Protein AF-A0A958ZJV8-F1 (afdb_monomer)

pLDDT: mean 84.7, std 17.41, range [28.75, 97.0]

Sequence (108 aa):
MGAFLRKISWLILGSKSIRPEHILIDGNRFIPYNFIPNTCVVKGDAKYMSIAAASILAKTYRDEYMEKLHLEYPQYSWDTNMGYPTAAHKKALREFGETPYQRKTFKY

Solvent-accessible surface area (backbone atoms only — not comparable to full-atom values): 6591 Å² t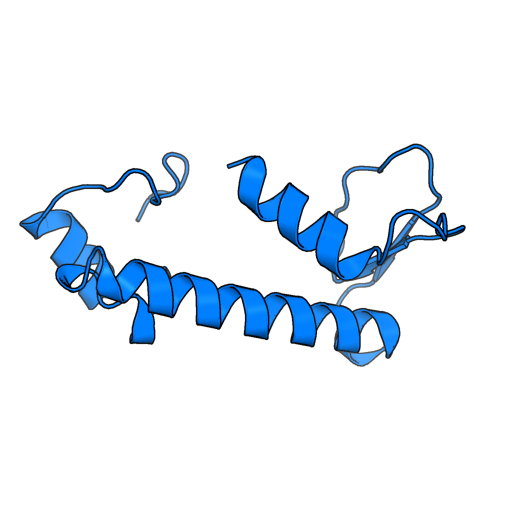otal; per-residue (Å²): 124,68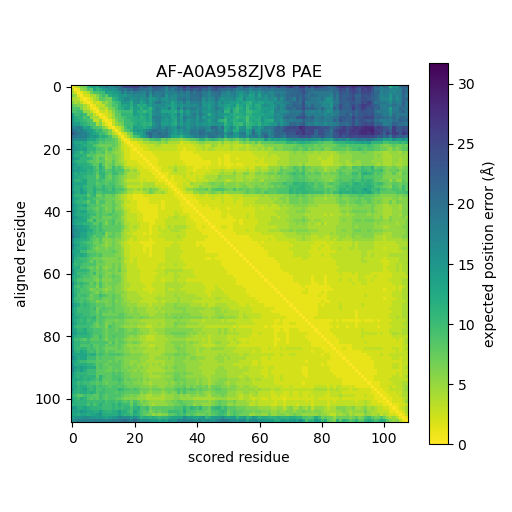,66,63,63,50,52,50,50,54,63,65,59,47,64,100,85,54,82,73,79,61,45,79,39,68,31,86,76,81,80,87,54,95,87,41,49,71,48,63,31,72,66,22,46,84,75,34,70,67,43,33,51,42,51,50,55,52,48,54,54,48,51,57,49,26,38,56,48,16,75,80,43,57,76,45,46,20,68,78,48,66,78,46,85,41,76,64,32,54,48,26,39,74,76,72,46,85,62,94,81,60,64,86,88,60,90,125

Mean predicted aligned error: 6.67 Å

Secondary structure (DSSP, 8-state):
-HHHHHHHHHHHS--TT---S-EEEESS-----TT--EEEETT-TTT-HHHHHHHHHHHHHHHHHHHHHHHH-GGG-HHHHTT---HHHHHHHHHH---TTS-TT---

Radius of gyration: 16.54 Å; Cα contacts (8 Å, |Δi|>4): 93; chains: 1; bounding box: 38×30×41 Å

Structure (mmCIF, N/CA/C/O backbone):
data_AF-A0A958ZJV8-F1
#
_entry.id   AF-A0A958ZJV8-F1
#
loop_
_atom_site.group_PDB
_atom_site.id
_atom_site.type_symbol
_atom_site.label_atom_id
_atom_site.label_alt_id
_atom_site.label_comp_id
_atom_site.label_asym_id
_atom_site.label_entity_id
_atom_site.label_seq_id
_atom_site.pdbx_PDB_ins_code
_atom_site.Cartn_x
_atom_site.Cartn_y
_atom_site.Cartn_z
_atom_site.occupancy
_atom_site.B_iso_or_equiv
_atom_site.auth_seq_id
_atom_site.auth_comp_id
_atom_site.auth_asym_id
_atom_site.auth_atom_id
_atom_site.pdbx_PDB_model_num
ATOM 1 N N . MET A 1 1 ? 7.116 4.217 8.795 1.00 31.62 1 MET A N 1
ATOM 2 C CA . MET A 1 1 ? 6.902 4.342 7.330 1.00 31.62 1 MET A CA 1
ATOM 3 C C . MET A 1 1 ? 7.837 3.464 6.482 1.00 31.62 1 MET A C 1
ATOM 5 O O . MET A 1 1 ? 7.400 2.975 5.453 1.00 31.62 1 MET A O 1
ATOM 9 N N . GLY A 1 2 ? 9.101 3.234 6.872 1.00 28.75 2 GLY A N 1
ATOM 10 C CA . GLY A 1 2 ? 10.065 2.528 6.008 1.00 28.75 2 GLY A CA 1
ATOM 11 C C . GLY A 1 2 ? 9.911 1.002 5.893 1.00 28.75 2 GLY A C 1
ATOM 12 O O . GLY A 1 2 ? 10.361 0.434 4.909 1.00 28.75 2 GLY A O 1
ATOM 13 N N . ALA A 1 3 ? 9.288 0.316 6.856 1.00 32.97 3 ALA A N 1
ATOM 14 C CA . ALA A 1 3 ? 9.238 -1.153 6.863 1.00 32.97 3 ALA A CA 1
ATOM 15 C C . ALA A 1 3 ? 8.271 -1.757 5.820 1.00 32.97 3 ALA A C 1
ATOM 17 O O . ALA A 1 3 ? 8.600 -2.769 5.208 1.00 32.97 3 ALA A O 1
ATOM 18 N N . PHE A 1 4 ? 7.124 -1.114 5.572 1.00 39.50 4 PHE A N 1
ATOM 19 C CA . PHE A 1 4 ? 6.083 -1.606 4.657 1.00 39.50 4 PHE A CA 1
ATOM 20 C C . PHE A 1 4 ? 6.504 -1.516 3.180 1.00 39.50 4 PHE A C 1
ATOM 22 O O . PHE A 1 4 ? 6.461 -2.510 2.460 1.00 39.50 4 PHE A O 1
ATOM 29 N N . LEU A 1 5 ? 7.019 -0.353 2.757 1.00 40.72 5 LEU A N 1
ATOM 30 C CA . LEU A 1 5 ? 7.528 -0.151 1.393 1.00 40.72 5 LEU A CA 1
ATOM 31 C C . LEU A 1 5 ? 8.742 -1.040 1.094 1.00 40.72 5 LEU A C 1
ATOM 33 O O . LEU A 1 5 ? 8.868 -1.560 -0.010 1.00 40.72 5 LEU A O 1
ATOM 37 N N . ARG A 1 6 ? 9.608 -1.268 2.093 1.00 43.19 6 ARG A N 1
ATOM 38 C CA . ARG A 1 6 ? 10.737 -2.194 1.954 1.00 43.19 6 ARG A CA 1
ATOM 39 C C . ARG A 1 6 ? 10.256 -3.638 1.796 1.00 43.19 6 ARG A C 1
ATOM 41 O O . ARG A 1 6 ? 10.691 -4.288 0.857 1.00 43.19 6 ARG A O 1
ATOM 48 N N . LYS A 1 7 ? 9.337 -4.133 2.636 1.00 41.94 7 LYS A N 1
ATOM 49 C CA . LYS A 1 7 ? 8.827 -5.518 2.536 1.00 41.94 7 LYS A CA 1
ATOM 50 C C . LYS A 1 7 ? 8.148 -5.823 1.196 1.00 41.94 7 LYS A C 1
ATOM 52 O O . LYS A 1 7 ? 8.437 -6.862 0.617 1.00 41.94 7 LYS A O 1
ATOM 57 N N . ILE A 1 8 ? 7.310 -4.920 0.683 1.00 49.75 8 ILE A N 1
ATOM 58 C CA . ILE A 1 8 ? 6.649 -5.108 -0.621 1.00 49.75 8 ILE A CA 1
ATOM 59 C C . ILE A 1 8 ? 7.670 -5.082 -1.766 1.00 49.75 8 ILE A C 1
ATOM 61 O O . ILE A 1 8 ? 7.604 -5.918 -2.662 1.00 49.75 8 ILE A O 1
ATOM 65 N N . SER A 1 9 ? 8.668 -4.194 -1.705 1.00 50.59 9 SER A N 1
ATOM 66 C CA . SER A 1 9 ? 9.760 -4.187 -2.684 1.00 50.59 9 SER A CA 1
ATOM 67 C C . SER A 1 9 ? 10.543 -5.507 -2.692 1.00 50.59 9 SER A C 1
ATOM 69 O O . SER A 1 9 ? 10.867 -5.990 -3.768 1.00 50.59 9 SER A O 1
ATOM 71 N N . TRP A 1 10 ? 10.794 -6.130 -1.534 1.00 48.00 10 TRP A N 1
ATOM 72 C CA . TRP A 1 10 ? 11.429 -7.456 -1.452 1.00 48.00 10 TRP A CA 1
ATOM 73 C C . TRP A 1 10 ? 10.545 -8.590 -1.989 1.00 48.00 10 TRP A C 1
ATOM 75 O O . TRP A 1 10 ? 11.064 -9.527 -2.590 1.00 48.00 10 TRP A O 1
ATOM 85 N N . LEU A 1 11 ? 9.227 -8.511 -1.781 1.00 50.28 11 LEU A N 1
ATOM 86 C CA . LEU A 1 11 ? 8.273 -9.502 -2.286 1.00 50.28 11 LEU A CA 1
ATOM 87 C C . LEU A 1 11 ? 8.182 -9.467 -3.821 1.00 50.28 11 LEU A C 1
ATOM 89 O O . LEU A 1 11 ? 8.165 -10.514 -4.458 1.00 50.28 11 LEU A O 1
ATOM 93 N N . ILE A 1 12 ? 8.171 -8.266 -4.408 1.00 62.25 12 ILE A N 1
ATOM 94 C CA . ILE A 1 12 ? 8.030 -8.058 -5.858 1.00 62.25 12 ILE A CA 1
ATOM 95 C C . ILE A 1 12 ? 9.350 -8.298 -6.603 1.00 62.25 12 ILE A C 1
ATOM 97 O O . ILE A 1 12 ? 9.337 -8.827 -7.709 1.00 62.25 12 ILE A O 1
ATOM 101 N N . LEU A 1 13 ? 10.494 -7.942 -6.006 1.00 58.09 13 LEU A N 1
ATOM 102 C CA . LEU A 1 13 ? 11.813 -8.151 -6.620 1.00 58.09 13 LEU A CA 1
ATOM 103 C C . LEU A 1 13 ? 12.329 -9.593 -6.506 1.00 58.09 13 LEU A C 1
ATOM 105 O O . LEU A 1 13 ? 13.400 -9.868 -7.030 1.00 58.09 13 LEU A O 1
ATOM 109 N N . GLY A 1 14 ? 11.574 -10.490 -5.862 1.00 53.00 14 GLY A N 1
ATOM 110 C CA . GLY A 1 14 ? 11.691 -11.940 -6.004 1.00 53.00 14 GLY A CA 1
ATOM 111 C C . GLY A 1 14 ? 13.072 -12.539 -5.721 1.00 53.00 14 GLY A C 1
ATOM 112 O O . GLY A 1 14 ? 13.899 -12.637 -6.612 1.00 53.00 14 GLY A O 1
ATOM 113 N N . SER A 1 15 ? 13.242 -13.111 -4.524 1.00 50.22 15 SER A N 1
ATOM 114 C CA . SER A 1 15 ? 14.320 -14.054 -4.168 1.00 50.22 15 SER A CA 1
ATOM 115 C C . SER A 1 15 ? 15.765 -13.523 -4.233 1.00 50.22 15 SER A C 1
ATOM 117 O O . SER A 1 15 ? 16.197 -12.812 -5.129 1.00 50.22 15 SER A O 1
ATOM 119 N N . LYS A 1 16 ? 16.586 -13.943 -3.268 1.00 56.28 16 LYS A N 1
ATOM 120 C CA . LYS A 1 16 ? 17.992 -13.529 -3.111 1.00 56.28 16 LYS A CA 1
ATOM 121 C C . LYS A 1 16 ? 18.909 -13.909 -4.294 1.00 56.28 16 LYS A C 1
ATOM 123 O O . LYS A 1 16 ? 20.061 -13.485 -4.290 1.00 56.28 16 LYS A O 1
ATOM 128 N N . SER A 1 17 ? 18.436 -14.703 -5.260 1.00 60.50 17 SER A N 1
ATOM 129 C CA . SER A 1 17 ? 19.273 -15.284 -6.323 1.00 60.50 17 SER A CA 1
ATOM 130 C C . SER A 1 17 ? 19.258 -14.558 -7.667 1.00 60.50 17 SER A C 1
ATOM 132 O O . SER A 1 17 ? 20.154 -14.823 -8.461 1.00 60.50 17 SER A O 1
ATOM 134 N N . ILE A 1 18 ? 18.306 -13.663 -7.955 1.00 74.69 18 ILE A N 1
ATOM 135 C CA . ILE A 1 18 ? 18.252 -12.984 -9.262 1.00 74.69 18 ILE A CA 1
ATOM 136 C C . ILE A 1 18 ? 18.264 -11.475 -9.042 1.00 74.69 18 ILE A C 1
ATOM 138 O O . ILE A 1 18 ? 17.338 -10.903 -8.474 1.00 74.69 18 ILE A O 1
ATOM 142 N N . ARG A 1 19 ? 19.336 -10.817 -9.494 1.00 80.81 19 ARG A N 1
ATOM 143 C CA . ARG A 1 19 ? 19.401 -9.355 -9.517 1.00 80.81 19 ARG A CA 1
ATOM 144 C C . ARG A 1 19 ? 18.709 -8.863 -10.793 1.00 80.81 19 ARG A C 1
ATOM 146 O O . ARG A 1 19 ? 19.150 -9.245 -11.872 1.00 80.81 19 ARG A O 1
ATOM 153 N N . PRO A 1 20 ? 17.669 -8.018 -10.704 1.00 84.94 20 PRO A N 1
ATOM 154 C CA . PRO A 1 20 ? 17.032 -7.462 -11.890 1.00 84.94 20 PRO A CA 1
ATOM 155 C C . PRO A 1 20 ? 17.984 -6.500 -12.606 1.00 84.94 20 PRO A C 1
ATOM 157 O O . PRO A 1 20 ? 18.677 -5.704 -11.967 1.00 84.94 20 PRO A O 1
ATOM 160 N N . GLU A 1 21 ? 17.986 -6.559 -13.934 1.00 90.62 21 GLU A N 1
ATOM 161 C CA . GLU A 1 21 ? 18.770 -5.659 -14.789 1.00 90.62 21 GLU A CA 1
ATOM 162 C C . GLU A 1 21 ? 18.065 -4.316 -15.014 1.00 90.62 21 GLU A C 1
ATOM 164 O O . GLU A 1 21 ? 18.719 -3.304 -15.250 1.00 90.62 21 GLU A O 1
ATOM 169 N N . HIS A 1 22 ? 16.733 -4.288 -14.891 1.00 91.06 22 HIS A N 1
ATOM 170 C CA . HIS A 1 22 ? 15.916 -3.088 -15.057 1.00 91.06 22 HIS A CA 1
ATOM 171 C C . HIS A 1 22 ? 14.658 -3.150 -14.187 1.00 91.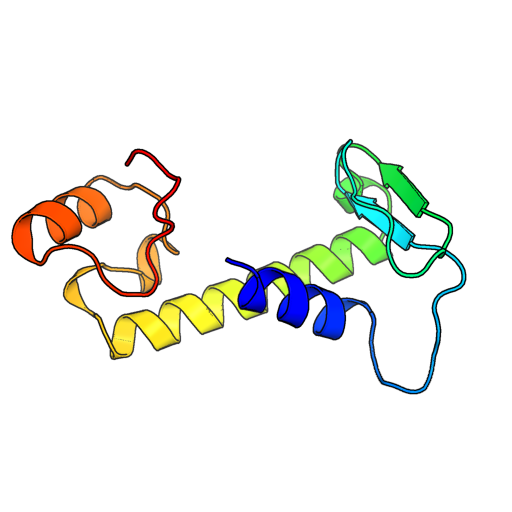06 22 HIS A C 1
ATOM 173 O O . HIS A 1 22 ? 14.084 -4.222 -13.991 1.00 91.06 22 HIS A O 1
ATOM 179 N N . ILE A 1 23 ? 14.198 -2.001 -13.689 1.00 91.50 23 ILE A N 1
ATOM 180 C CA . ILE A 1 23 ? 12.980 -1.886 -12.876 1.00 91.50 23 ILE A CA 1
ATOM 181 C C . ILE A 1 23 ? 11.914 -1.094 -13.638 1.00 91.50 23 ILE A C 1
ATOM 183 O O . ILE A 1 23 ? 12.110 0.068 -13.993 1.00 91.50 23 ILE A O 1
ATOM 187 N N . LEU A 1 24 ? 10.750 -1.705 -13.844 1.00 93.19 24 LEU A N 1
ATOM 188 C CA . LEU A 1 24 ? 9.569 -1.015 -14.354 1.00 93.19 24 LEU A CA 1
ATOM 189 C C . LEU A 1 24 ? 8.688 -0.562 -13.188 1.00 93.19 24 LEU A C 1
ATOM 191 O O . LEU A 1 24 ? 8.389 -1.350 -12.293 1.00 93.19 24 LEU A O 1
ATOM 195 N N . ILE A 1 25 ? 8.279 0.705 -13.204 1.00 93.25 25 ILE A N 1
ATOM 196 C CA . ILE A 1 25 ? 7.505 1.330 -12.130 1.00 93.25 25 ILE A CA 1
ATOM 197 C C . ILE A 1 25 ? 6.182 1.834 -12.681 1.00 93.25 25 ILE A C 1
ATOM 199 O O . ILE A 1 25 ? 6.167 2.592 -13.650 1.00 93.25 25 ILE A O 1
ATOM 203 N N . ASP A 1 26 ? 5.081 1.468 -12.029 1.00 92.81 26 ASP A N 1
ATOM 204 C CA . ASP A 1 26 ? 3.796 2.112 -12.284 1.00 92.81 26 ASP A CA 1
ATOM 205 C C . ASP A 1 26 ? 3.772 3.524 -11.686 1.00 92.81 26 ASP A C 1
ATOM 207 O O . ASP A 1 26 ? 3.962 3.714 -10.483 1.00 92.81 26 ASP A O 1
ATOM 211 N N . GLY A 1 27 ? 3.542 4.525 -12.531 1.00 93.31 27 GLY A N 1
ATOM 212 C CA . GLY A 1 27 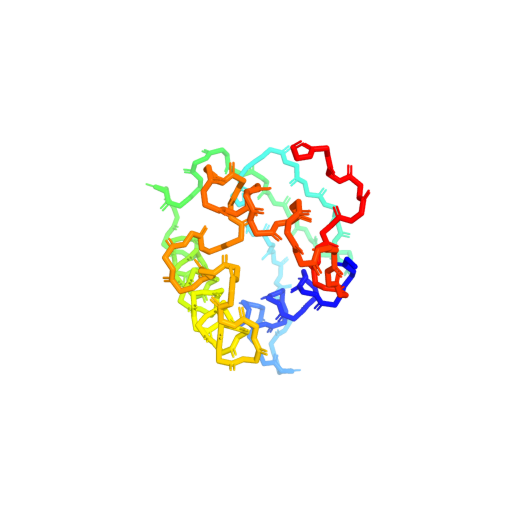? 3.462 5.930 -12.153 1.00 93.31 27 GLY A CA 1
ATOM 213 C C . GLY A 1 27 ? 4.523 6.800 -12.820 1.00 93.31 27 GLY A C 1
ATOM 214 O O . GLY A 1 27 ? 5.063 6.477 -13.873 1.00 93.31 27 GLY A O 1
ATOM 215 N N . ASN A 1 28 ? 4.782 7.963 -12.224 1.00 93.38 28 ASN A N 1
ATOM 216 C CA . ASN A 1 28 ? 5.676 8.995 -12.764 1.00 93.38 28 ASN A CA 1
ATOM 217 C C . ASN A 1 28 ? 6.817 9.381 -11.811 1.00 93.38 28 ASN A C 1
ATOM 219 O O . ASN A 1 28 ? 7.549 10.331 -12.083 1.00 93.38 28 ASN A O 1
ATOM 223 N N . ARG A 1 29 ? 6.934 8.705 -10.665 1.00 88.50 29 ARG A N 1
ATOM 224 C CA . ARG A 1 29 ? 7.933 9.002 -9.638 1.00 88.50 29 ARG A CA 1
ATOM 225 C C . ARG A 1 29 ? 8.483 7.708 -9.073 1.00 88.50 29 ARG A C 1
ATOM 227 O O . ARG A 1 29 ? 7.726 6.847 -8.636 1.00 88.50 29 ARG A O 1
ATOM 234 N N . PHE A 1 30 ? 9.802 7.630 -9.009 1.00 89.38 30 PHE A N 1
ATOM 235 C CA . PHE A 1 30 ? 10.519 6.547 -8.362 1.00 89.38 30 PHE A CA 1
ATOM 236 C C . PHE A 1 30 ? 11.802 7.090 -7.748 1.00 89.38 30 PHE A C 1
ATOM 238 O O . PHE A 1 30 ? 12.439 7.977 -8.314 1.00 89.38 30 PHE A O 1
ATOM 245 N N . ILE A 1 31 ? 12.169 6.569 -6.581 1.00 86.88 31 ILE A N 1
ATOM 246 C CA . ILE A 1 31 ? 13.476 6.835 -5.984 1.00 86.88 31 ILE A CA 1
ATOM 247 C C . ILE A 1 31 ? 14.396 5.717 -6.479 1.00 86.88 31 ILE A C 1
ATOM 249 O O . ILE A 1 31 ? 14.105 4.561 -6.167 1.00 86.88 31 ILE A O 1
ATOM 253 N N . PRO A 1 32 ? 15.467 6.024 -7.240 1.00 86.75 32 PRO A N 1
ATOM 254 C CA . PRO A 1 32 ? 16.372 5.011 -7.768 1.00 86.75 32 PRO A CA 1
ATOM 255 C C . PRO A 1 32 ? 16.841 4.034 -6.689 1.00 86.75 32 PRO A C 1
ATOM 257 O O . PRO A 1 32 ? 17.170 4.431 -5.569 1.00 86.75 32 PRO A O 1
ATOM 260 N N . TYR A 1 33 ? 16.885 2.751 -7.039 1.00 81.81 33 TYR A N 1
ATOM 261 C CA . TYR A 1 33 ? 17.219 1.680 -6.110 1.00 81.81 33 TYR A CA 1
ATOM 262 C C . TYR A 1 33 ? 18.465 0.933 -6.577 1.00 81.81 33 TYR A C 1
ATOM 264 O O . TYR A 1 33 ? 18.491 0.376 -7.672 1.00 81.81 33 TYR A O 1
ATOM 272 N N . ASN A 1 34 ? 19.494 0.909 -5.726 1.00 84.00 34 ASN A N 1
ATOM 273 C CA . ASN A 1 34 ? 20.701 0.093 -5.896 1.00 84.00 34 ASN A CA 1
ATOM 274 C C . ASN A 1 34 ? 21.382 0.213 -7.279 1.00 84.00 34 ASN A C 1
ATOM 276 O O . ASN A 1 34 ? 21.877 -0.777 -7.826 1.00 84.00 34 ASN A O 1
ATOM 280 N N . PHE A 1 35 ? 21.368 1.425 -7.849 1.00 87.00 35 PHE A N 1
ATOM 281 C CA . PHE A 1 35 ? 21.910 1.751 -9.176 1.00 87.00 35 PHE A CA 1
ATOM 282 C C . PHE A 1 35 ? 21.310 0.945 -10.340 1.00 87.00 35 PHE A C 1
ATOM 284 O O . PHE A 1 35 ? 21.881 0.928 -11.426 1.00 87.00 35 PHE A O 1
ATOM 291 N N . ILE A 1 36 ? 20.165 0.284 -10.139 1.00 89.12 36 ILE A N 1
ATOM 292 C CA . ILE A 1 36 ? 19.491 -0.456 -11.205 1.00 89.12 36 ILE A CA 1
ATOM 293 C C . ILE A 1 36 ? 18.738 0.552 -12.092 1.00 89.12 36 ILE A C 1
ATOM 295 O O . ILE A 1 36 ? 17.973 1.378 -11.563 1.00 89.12 36 ILE A O 1
ATOM 299 N N . PRO A 1 37 ? 18.939 0.514 -13.423 1.00 92.69 37 PRO A N 1
ATOM 300 C CA . PRO A 1 37 ? 18.158 1.298 -14.371 1.00 92.69 37 PRO A CA 1
ATOM 301 C C . PRO A 1 37 ? 16.654 1.127 -14.145 1.00 92.69 37 PRO A C 1
ATOM 303 O O . PRO A 1 37 ? 16.177 0.047 -13.798 1.00 92.69 37 PRO A O 1
ATOM 306 N N . ASN A 1 38 ? 15.893 2.209 -14.296 1.00 92.62 38 ASN A N 1
ATOM 307 C CA . ASN A 1 38 ? 14.454 2.176 -14.067 1.00 92.62 38 ASN A CA 1
ATOM 308 C C . ASN A 1 38 ? 13.687 3.032 -15.070 1.00 92.62 38 ASN A C 1
ATOM 310 O O . ASN A 1 38 ? 14.204 4.009 -15.611 1.00 92.62 38 ASN A O 1
ATOM 314 N N . THR A 1 39 ? 12.431 2.658 -15.300 1.00 94.31 39 THR A N 1
ATOM 315 C CA . THR A 1 39 ? 11.500 3.404 -16.147 1.00 94.31 39 THR A CA 1
ATOM 316 C C . THR A 1 39 ? 10.160 3.531 -15.446 1.00 94.31 39 THR A C 1
ATOM 318 O O . THR A 1 39 ? 9.554 2.537 -15.049 1.00 94.31 39 THR A O 1
ATOM 321 N N . CYS A 1 40 ? 9.694 4.771 -15.317 1.00 95.00 40 CYS A N 1
ATOM 322 C CA . CYS A 1 40 ? 8.362 5.088 -14.821 1.00 95.00 40 CYS A CA 1
ATOM 323 C C . CYS A 1 40 ? 7.366 5.092 -15.983 1.00 95.00 40 CYS A C 1
ATOM 325 O O . CYS A 1 40 ? 7.574 5.777 -16.985 1.00 95.00 40 CYS A O 1
ATOM 327 N N . VAL A 1 41 ? 6.280 4.340 -15.841 1.00 95.19 41 VAL A N 1
ATOM 328 C CA . VAL A 1 41 ? 5.212 4.228 -16.829 1.00 95.19 41 VAL A CA 1
ATOM 329 C C . VAL A 1 41 ? 3.896 4.598 -16.164 1.00 95.19 41 VAL A C 1
ATOM 331 O O . VAL A 1 41 ? 3.396 3.880 -15.306 1.00 95.19 41 VAL A O 1
ATOM 334 N N . VAL A 1 42 ? 3.281 5.696 -16.599 1.00 96.00 42 VAL A N 1
ATOM 335 C CA . VAL A 1 42 ? 1.941 6.074 -16.131 1.00 96.00 42 VAL A CA 1
ATOM 336 C C . VAL A 1 42 ? 0.917 5.043 -16.616 1.00 96.00 42 VAL A C 1
ATOM 338 O O . VAL A 1 42 ? 0.818 4.814 -17.832 1.00 96.00 42 VAL A O 1
ATOM 341 N N . LYS A 1 43 ? 0.146 4.474 -15.674 1.00 94.50 43 LYS A N 1
ATOM 342 C CA . LYS A 1 43 ? -0.788 3.355 -15.906 1.00 94.50 43 LYS A CA 1
ATOM 343 C C . LYS A 1 43 ? -0.056 2.15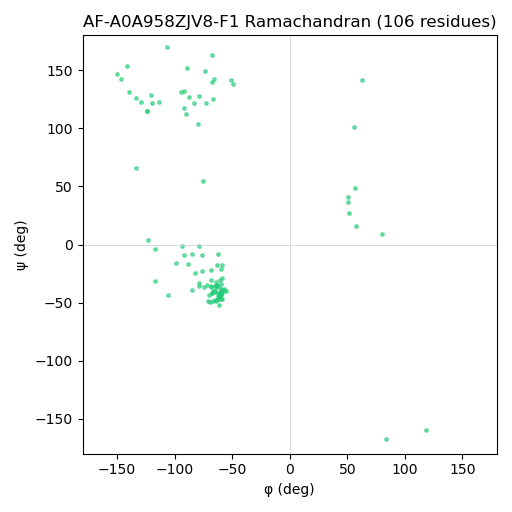2 -16.502 1.00 94.50 43 LYS A C 1
ATOM 345 O O . LYS A 1 43 ? -0.403 1.659 -17.577 1.00 94.50 43 LYS A O 1
ATOM 350 N N . GLY A 1 44 ? 1.065 1.801 -15.881 1.00 93.00 44 GLY A N 1
ATOM 351 C CA . GLY A 1 44 ? 1.945 0.731 -16.325 1.00 93.00 44 GLY A CA 1
ATOM 352 C C . GLY A 1 44 ? 1.304 -0.645 -16.179 1.00 93.00 44 GLY A C 1
ATOM 353 O O . GLY A 1 44 ? 1.555 -1.517 -17.003 1.00 93.00 44 GLY A O 1
ATOM 354 N N . ASP A 1 45 ? 0.429 -0.814 -15.193 1.00 93.44 45 ASP A N 1
ATOM 355 C CA . ASP A 1 45 ? -0.376 -2.014 -14.966 1.00 93.44 45 ASP A CA 1
ATOM 356 C C . ASP A 1 45 ? -1.253 -2.387 -16.173 1.00 93.44 45 ASP A C 1
ATOM 358 O O . ASP A 1 45 ? -1.330 -3.552 -16.548 1.00 93.44 45 ASP A O 1
ATOM 362 N N . ALA A 1 46 ? -1.830 -1.401 -16.857 1.00 95.06 46 ALA A N 1
ATOM 363 C CA . ALA A 1 46 ? -2.621 -1.609 -18.068 1.00 95.06 46 ALA A CA 1
ATOM 364 C C . ALA A 1 46 ? -1.774 -1.901 -19.325 1.00 95.06 46 ALA A C 1
ATOM 366 O O . ALA A 1 46 ? -2.328 -2.205 -20.380 1.00 95.06 46 ALA A O 1
ATOM 367 N N . LYS A 1 47 ? -0.444 -1.760 -19.246 1.00 95.44 47 LYS A N 1
ATOM 368 C CA . LYS A 1 47 ? 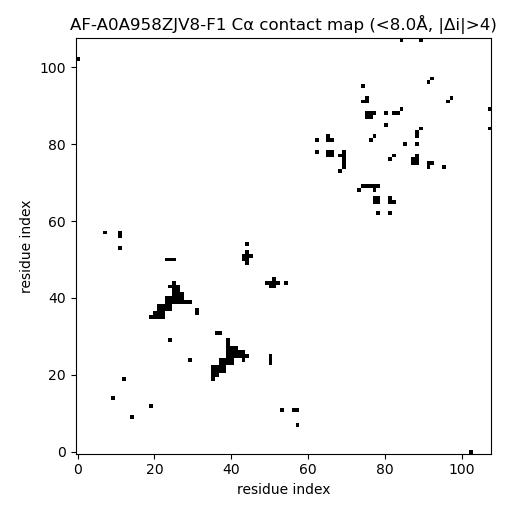0.477 -1.834 -20.397 1.00 95.44 47 LYS A CA 1
ATOM 369 C C . LYS A 1 47 ? 1.475 -2.985 -20.308 1.00 95.44 47 LYS A C 1
ATOM 371 O O . LYS A 1 47 ? 1.890 -3.507 -21.337 1.00 95.44 47 LYS A O 1
ATOM 376 N N . TYR A 1 48 ? 1.881 -3.365 -19.099 1.00 93.12 48 TYR A N 1
ATOM 377 C CA . TYR A 1 48 ? 2.932 -4.345 -18.850 1.00 93.12 48 TYR A CA 1
ATOM 378 C C . TYR A 1 48 ? 2.448 -5.412 -17.872 1.00 93.12 48 TYR A C 1
ATOM 380 O O . TYR A 1 48 ? 2.114 -5.117 -16.724 1.00 93.12 48 TYR A O 1
ATOM 388 N N . MET A 1 49 ? 2.503 -6.676 -18.297 1.00 92.56 49 MET A N 1
ATOM 389 C CA . MET A 1 49 ? 2.090 -7.815 -17.467 1.00 92.56 49 MET A CA 1
ATOM 390 C C . MET A 1 49 ? 2.898 -7.937 -16.171 1.00 92.56 49 MET A C 1
ATOM 392 O O . MET A 1 49 ? 2.347 -8.312 -15.143 1.00 92.56 49 MET A O 1
ATOM 396 N N . SER A 1 50 ? 4.188 -7.589 -16.189 1.00 90.12 50 SER A N 1
ATOM 397 C CA . SER A 1 50 ? 5.036 -7.600 -14.990 1.00 90.12 50 SER A CA 1
ATOM 398 C C . SER A 1 50 ? 4.576 -6.581 -13.945 1.00 90.12 50 SER A C 1
ATOM 400 O O . SER A 1 50 ? 4.555 -6.888 -12.755 1.00 90.12 50 SER A O 1
ATOM 402 N N . ILE A 1 51 ? 4.149 -5.395 -14.387 1.00 91.06 51 ILE A N 1
ATOM 403 C CA . ILE A 1 51 ? 3.595 -4.360 -13.512 1.00 91.06 51 ILE A CA 1
ATOM 404 C C . ILE A 1 51 ? 2.222 -4.800 -12.990 1.00 91.06 51 ILE A C 1
ATOM 406 O O . ILE A 1 51 ? 1.973 -4.701 -11.792 1.00 91.06 51 ILE A O 1
ATOM 410 N N . ALA A 1 52 ? 1.367 -5.367 -13.846 1.00 92.31 52 ALA A N 1
ATOM 411 C CA . ALA A 1 52 ? 0.076 -5.915 -13.429 1.00 92.31 52 ALA A CA 1
ATOM 412 C C . ALA A 1 52 ? 0.229 -7.018 -12.364 1.00 92.31 52 ALA A C 1
ATOM 414 O O . ALA A 1 52 ? -0.438 -6.987 -11.330 1.00 92.31 52 ALA A O 1
ATOM 415 N N . ALA A 1 53 ? 1.150 -7.963 -12.578 1.00 89.88 53 ALA A N 1
ATOM 416 C CA . ALA A 1 53 ? 1.441 -9.034 -11.629 1.00 89.88 53 ALA A CA 1
ATOM 417 C C . ALA A 1 53 ? 1.950 -8.483 -10.287 1.00 89.88 53 ALA A C 1
ATOM 419 O O . ALA A 1 53 ? 1.481 -8.899 -9.227 1.00 89.88 53 ALA A O 1
ATOM 420 N N . ALA A 1 54 ? 2.854 -7.499 -10.323 1.00 89.31 54 ALA A N 1
ATOM 421 C CA . ALA A 1 54 ? 3.331 -6.811 -9.127 1.00 89.31 54 ALA A CA 1
ATOM 422 C C . ALA A 1 54 ? 2.194 -6.100 -8.371 1.00 89.31 54 ALA A C 1
ATOM 424 O O . ALA A 1 54 ? 2.130 -6.186 -7.144 1.00 89.31 54 ALA A O 1
ATOM 425 N N . SER A 1 55 ? 1.272 -5.448 -9.086 1.00 92.00 55 SER A N 1
ATOM 426 C CA . SER A 1 55 ? 0.094 -4.796 -8.502 1.00 92.00 55 SER A CA 1
ATOM 427 C C . SER A 1 55 ? -0.834 -5.790 -7.803 1.00 92.00 55 SER A C 1
ATOM 429 O O . SER A 1 55 ? -1.290 -5.510 -6.694 1.00 92.00 55 SER A O 1
ATOM 431 N N . ILE A 1 56 ? -1.068 -6.968 -8.398 1.00 91.94 56 ILE A N 1
ATOM 432 C CA . ILE A 1 56 ? -1.864 -8.039 -7.779 1.00 91.94 56 ILE A CA 1
ATOM 433 C C . ILE A 1 56 ? -1.202 -8.505 -6.481 1.00 91.94 56 ILE A C 1
ATOM 435 O O . ILE A 1 56 ? -1.847 -8.482 -5.437 1.00 91.94 56 ILE A O 1
ATOM 439 N N . LEU A 1 57 ? 0.091 -8.848 -6.521 1.00 89.31 57 LEU A N 1
ATOM 440 C CA . LEU A 1 57 ? 0.837 -9.301 -5.340 1.00 89.31 57 LEU A CA 1
ATOM 441 C C . LEU A 1 57 ? 0.855 -8.253 -4.221 1.00 89.31 57 LEU A C 1
ATOM 443 O O . LEU A 1 57 ? 0.707 -8.582 -3.045 1.00 89.31 57 LEU A O 1
ATOM 447 N N . ALA A 1 58 ? 1.033 -6.977 -4.570 1.00 88.56 58 ALA A N 1
ATOM 448 C CA . ALA A 1 58 ? 1.016 -5.892 -3.598 1.00 88.56 58 ALA A CA 1
ATOM 449 C C . ALA A 1 58 ? -0.365 -5.728 -2.949 1.00 88.56 58 ALA A C 1
ATOM 451 O O . ALA A 1 58 ? -0.455 -5.481 -1.744 1.00 88.56 58 ALA A O 1
ATOM 452 N N . LYS A 1 59 ? -1.436 -5.846 -3.742 1.00 91.62 59 LYS A N 1
ATOM 453 C CA . LYS A 1 59 ? -2.816 -5.690 -3.278 1.00 91.62 59 LYS A CA 1
ATOM 454 C C . LYS A 1 59 ? -3.232 -6.839 -2.366 1.00 91.62 59 LYS A C 1
ATOM 456 O O . LYS A 1 59 ? -3.697 -6.559 -1.267 1.00 91.62 59 LYS A O 1
ATOM 461 N N . THR A 1 60 ? -3.009 -8.087 -2.773 1.00 93.62 60 TH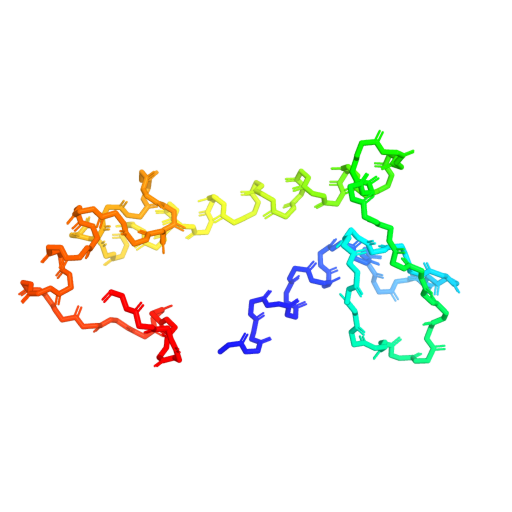R A N 1
ATOM 462 C CA . THR A 1 60 ? -3.360 -9.260 -1.958 1.00 93.62 60 THR A CA 1
ATOM 463 C C . THR A 1 60 ? -2.623 -9.242 -0.625 1.00 93.62 60 THR A C 1
ATOM 465 O O . THR A 1 60 ? -3.251 -9.331 0.425 1.00 93.62 60 THR A O 1
ATOM 468 N N . TYR A 1 61 ? -1.311 -8.984 -0.644 1.00 91.56 61 TYR A N 1
ATOM 469 C CA . TYR A 1 61 ? -0.524 -8.868 0.582 1.00 91.56 61 TYR A CA 1
ATOM 470 C C . TYR A 1 61 ? -1.017 -7.739 1.498 1.00 91.56 61 TYR A C 1
ATOM 472 O O . TYR A 1 61 ? -1.068 -7.900 2.718 1.00 91.56 61 TYR A O 1
ATOM 480 N N . ARG A 1 62 ? -1.357 -6.573 0.929 1.00 94.00 62 ARG A N 1
ATOM 481 C CA . ARG A 1 62 ? -1.883 -5.448 1.710 1.00 94.00 62 ARG A CA 1
ATOM 482 C C . ARG A 1 62 ? -3.206 -5.816 2.370 1.00 94.00 62 ARG A C 1
ATOM 484 O O . ARG A 1 62 ? -3.365 -5.504 3.544 1.00 94.00 62 ARG A O 1
ATOM 491 N N . ASP A 1 63 ? -4.126 -6.419 1.632 1.00 93.81 63 ASP A N 1
ATOM 492 C CA . ASP A 1 63 ? -5.457 -6.737 2.144 1.00 93.81 63 ASP A CA 1
ATOM 493 C C . ASP A 1 63 ? -5.362 -7.766 3.275 1.00 93.81 63 ASP A C 1
ATOM 495 O O . ASP A 1 63 ? -5.828 -7.490 4.378 1.00 93.81 63 ASP A O 1
ATOM 499 N N . GLU A 1 64 ? -4.599 -8.847 3.081 1.00 95.25 64 GLU A N 1
ATOM 500 C CA . GLU A 1 64 ? -4.311 -9.825 4.141 1.00 95.25 64 GLU A CA 1
ATOM 501 C C . GLU A 1 64 ? -3.663 -9.185 5.381 1.00 95.25 64 GLU A C 1
ATOM 503 O O . GLU A 1 64 ? -3.918 -9.580 6.521 1.00 95.25 64 GLU A O 1
ATOM 508 N N . TYR A 1 65 ? -2.775 -8.207 5.183 1.00 94.88 65 TYR A N 1
ATOM 509 C CA . TYR A 1 65 ? -2.143 -7.491 6.287 1.00 94.88 65 TYR A CA 1
ATOM 510 C C . TYR A 1 65 ? -3.150 -6.631 7.062 1.00 94.88 65 TYR A C 1
ATOM 512 O O . TYR A 1 65 ? -3.110 -6.610 8.292 1.00 94.88 65 TYR A O 1
ATOM 520 N N . MET A 1 66 ? -4.059 -5.942 6.369 1.00 95.12 66 MET A N 1
ATOM 521 C CA . MET A 1 66 ? -5.096 -5.130 7.012 1.00 95.12 66 MET A CA 1
ATOM 522 C C . MET A 1 66 ? -6.124 -5.992 7.754 1.00 95.12 66 MET A C 1
ATOM 524 O O . MET A 1 66 ? -6.535 -5.612 8.848 1.00 95.12 66 MET A O 1
ATOM 528 N N . GLU A 1 67 ? -6.481 -7.161 7.217 1.00 95.94 67 GLU A N 1
ATOM 529 C CA . GLU A 1 67 ? -7.335 -8.143 7.900 1.00 95.94 67 GLU A CA 1
ATOM 530 C C . GLU A 1 67 ? -6.691 -8.646 9.197 1.00 95.94 67 GLU A C 1
ATOM 532 O O . GLU A 1 67 ? -7.329 -8.657 10.247 1.00 95.94 67 GLU A O 1
ATOM 537 N N . LYS A 1 68 ? -5.395 -8.985 9.171 1.00 96.62 68 LYS A N 1
ATOM 538 C CA . LYS A 1 68 ? -4.659 -9.379 10.386 1.00 96.62 68 LYS A CA 1
ATOM 539 C C . LYS A 1 68 ? -4.634 -8.261 11.421 1.00 96.62 68 LYS A C 1
ATOM 541 O O . LYS A 1 68 ? -4.895 -8.507 12.594 1.00 96.62 68 LYS A O 1
ATOM 546 N N . LEU A 1 69 ? -4.376 -7.027 10.989 1.00 95.81 69 LEU A N 1
ATOM 547 C CA . LEU A 1 69 ? -4.418 -5.876 11.887 1.00 95.81 69 LEU A CA 1
ATOM 548 C C . LEU A 1 69 ? -5.817 -5.625 12.459 1.00 95.81 69 LEU A C 1
ATOM 550 O O . LEU A 1 69 ? -5.927 -5.156 13.587 1.00 95.81 69 LEU A O 1
ATOM 554 N N . HIS A 1 70 ? -6.880 -5.923 11.712 1.00 97.00 70 HIS A N 1
ATOM 555 C CA . HIS A 1 70 ? -8.243 -5.821 12.224 1.00 97.00 70 HIS A CA 1
ATOM 556 C C . HIS A 1 70 ? -8.493 -6.795 13.381 1.00 97.00 70 HIS A C 1
ATOM 558 O O . HIS A 1 70 ? -9.174 -6.423 14.327 1.00 97.00 70 HIS A O 1
ATOM 564 N N . LEU A 1 71 ? -7.897 -7.992 13.372 1.00 97.00 71 LEU A N 1
ATOM 565 C CA . LEU A 1 71 ? -8.002 -8.916 14.510 1.00 97.00 71 LEU A CA 1
ATOM 566 C C . LEU A 1 71 ? -7.376 -8.337 15.790 1.00 97.00 71 LEU A C 1
ATOM 568 O O . LEU A 1 71 ? -7.891 -8.560 16.881 1.00 97.00 71 LEU A O 1
ATOM 572 N N . GLU A 1 72 ? -6.286 -7.576 15.659 1.00 96.19 72 GLU A N 1
ATOM 573 C CA . GLU A 1 72 ? -5.632 -6.895 16.785 1.00 96.19 72 GLU A CA 1
ATOM 574 C C . GLU A 1 72 ? -6.361 -5.599 17.199 1.00 96.19 72 GLU A C 1
ATOM 576 O O . GLU A 1 72 ? -6.388 -5.250 18.379 1.00 96.19 72 GLU A O 1
ATOM 581 N N . TYR A 1 73 ? -6.958 -4.885 16.239 1.00 95.81 73 TYR A N 1
ATOM 582 C CA . TYR A 1 73 ? -7.610 -3.585 16.431 1.00 95.81 73 TYR A CA 1
ATOM 583 C C . TYR A 1 73 ? -8.993 -3.529 15.746 1.00 95.81 73 TYR A C 1
ATOM 585 O O . TYR A 1 73 ? -9.197 -2.754 14.796 1.00 95.81 73 TYR A O 1
ATOM 593 N N . PRO A 1 74 ? -9.973 -4.323 16.218 1.00 95.69 74 PRO A N 1
ATOM 594 C CA . PRO A 1 74 ? -11.260 -4.499 15.540 1.00 95.69 74 PRO A CA 1
ATOM 595 C C . PRO A 1 74 ? -12.049 -3.194 15.388 1.00 95.69 74 PRO A C 1
ATOM 597 O O . PRO A 1 74 ? -12.731 -2.971 14.387 1.00 95.69 74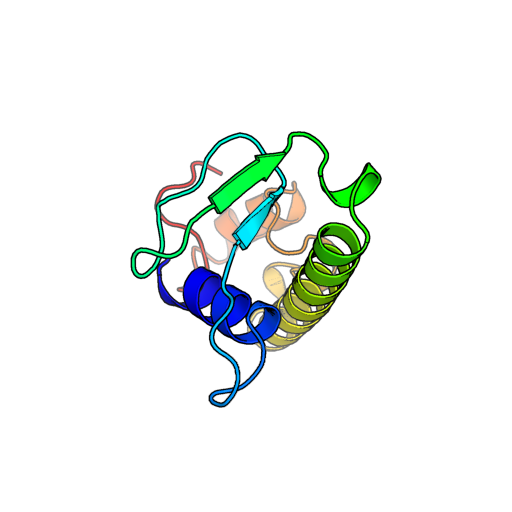 PRO A O 1
ATOM 600 N N . GLN A 1 75 ? -11.887 -2.269 16.331 1.00 96.00 75 GLN A N 1
ATOM 601 C CA . GLN A 1 75 ? -12.596 -0.996 16.378 1.00 96.00 75 GLN A CA 1
ATOM 602 C C . GLN A 1 75 ? -12.314 -0.054 15.193 1.00 96.00 75 GLN A C 1
ATOM 604 O O . GLN A 1 75 ? -13.097 0.861 14.958 1.00 96.00 75 GLN A O 1
ATOM 609 N N . TYR A 1 76 ? -11.233 -0.259 14.428 1.00 95.44 76 TYR A N 1
ATOM 610 C CA . TYR A 1 76 ? -10.895 0.594 13.275 1.00 95.44 76 TYR A CA 1
ATOM 611 C C . TYR A 1 76 ? -11.433 0.078 11.937 1.00 95.44 76 TYR A C 1
ATOM 613 O O . TYR A 1 76 ? -11.213 0.747 10.922 1.00 95.44 76 TYR A O 1
ATOM 621 N N . SER A 1 77 ? -12.112 -1.079 11.920 1.00 95.19 77 SER A N 1
ATOM 622 C CA . SER A 1 77 ? -12.746 -1.687 10.732 1.00 95.19 77 SER A CA 1
ATOM 623 C C . SER A 1 77 ? -11.812 -1.797 9.517 1.00 95.19 77 SER A C 1
ATOM 625 O O . SER A 1 77 ? -12.173 -1.465 8.385 1.00 95.19 77 SER A O 1
ATOM 627 N N . TRP A 1 78 ? -10.555 -2.168 9.758 1.00 96.25 78 TRP A N 1
ATOM 628 C CA . TRP A 1 78 ? -9.531 -2.248 8.716 1.00 96.25 78 TRP A CA 1
ATOM 629 C C . TRP A 1 78 ? -9.748 -3.368 7.697 1.00 96.25 78 TRP A C 1
ATOM 631 O O . TRP A 1 78 ? -9.272 -3.235 6.575 1.00 96.25 78 TRP A O 1
ATOM 641 N N . ASP A 1 79 ? -10.517 -4.388 8.054 1.00 95.94 79 ASP A N 1
ATOM 642 C CA . ASP A 1 79 ? -11.041 -5.436 7.175 1.00 95.94 79 ASP A CA 1
ATOM 643 C C . ASP A 1 79 ? -11.918 -4.893 6.034 1.00 95.94 79 ASP A C 1
ATOM 645 O O . ASP A 1 79 ? -11.966 -5.463 4.951 1.00 95.94 79 ASP A O 1
ATOM 649 N N . THR A 1 80 ? -12.591 -3.761 6.245 1.00 94.88 80 THR A N 1
ATOM 650 C CA . THR A 1 80 ? -13.466 -3.146 5.234 1.00 94.88 80 THR A CA 1
ATOM 651 C C . THR A 1 80 ? -12.835 -1.916 4.601 1.00 94.88 80 THR A C 1
ATOM 653 O O . THR A 1 80 ? -12.890 -1.727 3.386 1.00 94.88 80 THR A O 1
ATOM 656 N N . ASN A 1 81 ? -12.220 -1.050 5.408 1.00 95.50 81 ASN A N 1
ATOM 657 C CA . ASN A 1 81 ? -11.687 0.212 4.908 1.00 95.50 81 ASN A CA 1
ATOM 658 C C . ASN A 1 81 ? -10.220 0.140 4.479 1.00 95.50 81 ASN A C 1
ATOM 660 O O . ASN A 1 81 ? -9.734 1.116 3.917 1.00 95.50 81 ASN A O 1
ATOM 664 N N . MET A 1 82 ? -9.495 -0.951 4.739 1.00 95.38 82 MET A N 1
ATOM 665 C CA . MET A 1 82 ? -8.091 -1.139 4.343 1.00 95.38 82 MET A CA 1
ATOM 666 C C . MET A 1 82 ? -7.150 0.015 4.752 1.00 95.38 82 MET A C 1
ATOM 668 O O . MET A 1 82 ? -6.143 0.284 4.086 1.00 95.38 82 MET A O 1
ATOM 672 N N . GLY A 1 83 ? -7.482 0.744 5.822 1.00 92.81 83 GLY A N 1
ATOM 673 C CA . GLY A 1 83 ? -6.741 1.910 6.312 1.00 92.81 83 GLY A CA 1
ATOM 674 C C . GLY A 1 83 ? -7.023 3.218 5.562 1.00 92.81 83 GLY A C 1
ATOM 675 O O . GLY A 1 83 ? -6.316 4.205 5.767 1.00 92.81 83 GLY A O 1
ATOM 676 N N . TYR A 1 84 ? -8.025 3.254 4.679 1.00 93.25 84 TYR A N 1
ATOM 677 C CA . TYR A 1 84 ? -8.488 4.490 4.049 1.00 93.25 84 TYR A CA 1
ATOM 678 C C . TYR A 1 84 ? -9.281 5.358 5.046 1.00 93.25 84 TYR A C 1
ATOM 680 O O . TYR A 1 84 ? -9.964 4.823 5.924 1.00 93.25 84 TYR A O 1
ATOM 688 N N . PRO A 1 85 ? -9.248 6.700 4.902 1.00 91.62 85 PRO A N 1
ATOM 689 C CA . PRO A 1 85 ? -9.878 7.656 5.820 1.00 91.62 85 PRO A CA 1
ATOM 690 C C . PRO A 1 85 ? -11.408 7.725 5.659 1.00 91.62 85 PRO A C 1
ATOM 692 O O . PRO A 1 85 ? -11.982 8.791 5.429 1.00 91.62 85 PRO A O 1
ATOM 695 N N . THR A 1 86 ? -12.084 6.583 5.755 1.00 94.75 86 THR A N 1
ATOM 696 C CA . THR A 1 86 ? -13.546 6.481 5.706 1.00 94.75 86 THR A CA 1
ATOM 697 C C . THR A 1 86 ? -14.181 7.119 6.943 1.00 94.75 86 THR A C 1
ATOM 699 O O . THR A 1 86 ? -13.520 7.329 7.964 1.00 94.75 86 THR A O 1
ATOM 702 N N . ALA A 1 87 ? -15.484 7.405 6.886 1.00 94.38 87 ALA A N 1
ATOM 703 C CA . ALA A 1 87 ? -16.216 7.934 8.038 1.00 94.38 87 ALA A CA 1
ATOM 704 C C . ALA A 1 87 ? -16.078 7.034 9.282 1.00 94.38 87 ALA A C 1
ATOM 706 O O . ALA A 1 87 ? -15.868 7.549 10.381 1.00 94.38 87 ALA A O 1
ATOM 707 N N .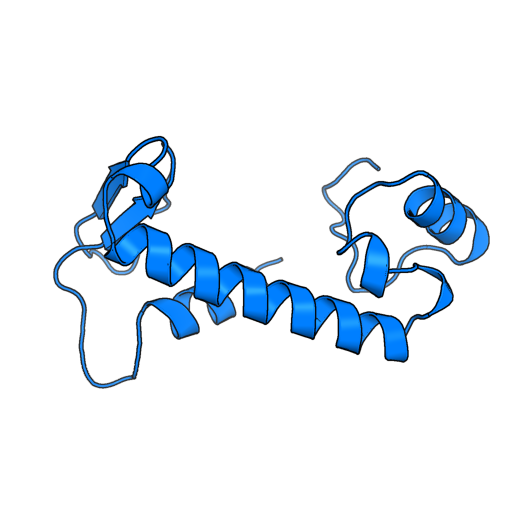 ALA A 1 88 ? -16.112 5.708 9.094 1.00 93.81 88 ALA A N 1
ATOM 708 C CA . ALA A 1 88 ? -15.892 4.723 10.153 1.00 93.81 88 ALA A CA 1
ATOM 709 C C . ALA A 1 88 ? -14.479 4.830 10.746 1.00 93.81 88 ALA A C 1
ATOM 711 O O . ALA A 1 88 ? -14.335 4.940 11.961 1.00 93.81 88 ALA A O 1
ATOM 712 N N . HIS A 1 89 ? -13.445 4.912 9.900 1.00 93.94 89 HIS A N 1
ATOM 713 C CA . HIS A 1 89 ? -12.065 5.042 10.372 1.00 93.94 89 HIS A CA 1
ATOM 714 C C . HIS A 1 89 ? -11.850 6.334 11.175 1.00 93.94 89 HIS A C 1
ATOM 716 O O . HIS A 1 89 ? -11.269 6.312 12.257 1.00 93.94 89 HIS A O 1
ATOM 722 N N . LYS A 1 90 ? -12.379 7.467 10.692 1.00 93.25 90 LYS A N 1
ATOM 723 C CA . LYS A 1 90 ? -12.288 8.749 11.410 1.00 93.25 90 LYS A CA 1
ATOM 724 C C . LYS A 1 90 ? -13.056 8.734 12.731 1.00 93.25 90 LYS A C 1
ATOM 726 O O . LYS A 1 90 ? -12.626 9.375 13.684 1.00 93.25 90 LYS A O 1
ATOM 731 N N . LYS A 1 91 ? -14.198 8.041 12.790 1.00 95.06 91 LYS A N 1
ATOM 732 C CA . LYS A 1 91 ? -14.959 7.858 14.031 1.00 95.06 91 LYS A CA 1
ATOM 733 C C . LYS A 1 91 ? -14.147 7.050 15.043 1.00 95.06 91 LYS A C 1
ATOM 735 O O . LYS A 1 91 ? -13.961 7.525 16.157 1.00 95.06 91 LYS A O 1
ATOM 740 N N . ALA A 1 92 ? -13.580 5.924 14.618 1.00 95.06 92 ALA A N 1
ATOM 741 C CA . ALA A 1 92 ? -12.731 5.094 15.462 1.00 95.06 92 ALA A CA 1
ATOM 742 C C . ALA A 1 92 ? -11.512 5.859 16.002 1.00 95.06 92 ALA A C 1
ATOM 744 O O . ALA A 1 92 ? -11.213 5.772 17.185 1.00 95.06 92 ALA A O 1
ATOM 745 N N . LEU A 1 93 ? -10.858 6.682 15.174 1.00 93.94 93 LEU A N 1
ATOM 746 C CA . LEU A 1 93 ? -9.751 7.539 15.620 1.00 93.94 93 LEU A CA 1
ATOM 747 C C . LEU A 1 93 ? -10.164 8.536 16.713 1.00 93.94 93 LEU A C 1
ATOM 749 O O . LEU A 1 93 ? -9.387 8.796 17.628 1.00 93.94 93 LEU A O 1
ATOM 753 N N . ARG A 1 94 ? -11.377 9.099 16.634 1.00 94.12 94 ARG A N 1
ATOM 754 C CA . ARG A 1 94 ? -11.892 10.015 17.666 1.00 94.12 94 ARG A CA 1
ATOM 755 C C . ARG A 1 94 ? -12.244 9.297 18.966 1.00 94.12 94 ARG A C 1
ATOM 757 O O . ARG A 1 94 ? -12.088 9.887 20.026 1.00 94.12 94 ARG A O 1
ATOM 764 N N . GLU A 1 95 ? -12.742 8.067 18.878 1.00 96.75 95 GLU A N 1
ATOM 765 C CA . GLU A 1 95 ? -13.215 7.297 20.035 1.00 96.75 95 GLU A CA 1
ATOM 766 C C . GLU A 1 95 ? -12.087 6.537 20.746 1.00 96.75 95 GLU A C 1
ATOM 768 O O . GLU A 1 95 ? -12.061 6.487 21.972 1.00 96.75 95 GLU A O 1
ATOM 773 N N . PHE A 1 96 ? -11.139 5.976 19.992 1.00 95.44 96 PHE A N 1
ATOM 774 C CA . PHE A 1 96 ? -10.119 5.049 20.500 1.00 95.44 96 PHE A CA 1
ATOM 775 C C . PHE A 1 96 ? -8.679 5.565 20.361 1.00 95.44 96 PHE A C 1
ATOM 777 O O . PHE A 1 96 ? -7.752 4.917 20.847 1.00 95.44 96 PHE A O 1
ATOM 784 N N . GLY A 1 97 ? -8.481 6.727 19.733 1.00 93.06 97 GLY A N 1
ATOM 785 C CA . GLY A 1 97 ? -7.169 7.342 19.533 1.00 93.06 97 GLY A CA 1
ATOM 786 C C . GLY A 1 97 ? -6.401 6.806 18.321 1.00 93.06 97 GLY A C 1
ATOM 787 O O . GLY A 1 97 ? -6.949 6.150 17.440 1.00 93.06 97 GLY A O 1
ATOM 788 N N . GLU A 1 98 ? -5.110 7.134 18.240 1.00 91.94 98 GLU A N 1
ATOM 789 C CA . GLU A 1 98 ? -4.209 6.614 17.204 1.00 91.94 98 GLU A CA 1
ATOM 790 C C . GLU A 1 98 ? -3.547 5.301 17.648 1.00 91.94 98 GLU A C 1
ATOM 792 O O . GLU A 1 98 ? -3.270 5.087 18.827 1.00 91.94 98 GLU A O 1
ATOM 797 N N . THR A 1 99 ? -3.204 4.443 16.688 1.00 91.50 99 THR A N 1
ATOM 798 C CA . THR A 1 99 ? -2.372 3.249 16.901 1.00 91.50 99 THR A CA 1
ATOM 799 C C . THR A 1 99 ? -0.963 3.468 16.321 1.00 91.50 99 THR A C 1
ATOM 801 O O . THR A 1 99 ? -0.737 4.406 15.547 1.00 91.50 99 THR A O 1
ATOM 804 N N . PRO A 1 100 ? 0.006 2.575 16.601 1.00 92.31 100 PRO A N 1
ATOM 805 C CA . PRO A 1 100 ? 1.324 2.610 15.959 1.00 92.31 100 PRO A CA 1
ATOM 806 C C . PRO A 1 100 ? 1.293 2.484 14.425 1.00 92.31 100 PRO A C 1
ATOM 808 O O . PRO A 1 100 ? 2.285 2.808 13.765 1.00 92.31 100 PRO A O 1
ATOM 811 N N . TYR A 1 101 ? 0.181 2.008 13.853 1.00 92.31 101 TYR A N 1
ATOM 812 C CA . TYR A 1 101 ? 0.042 1.737 12.422 1.00 92.31 101 TYR A CA 1
ATOM 813 C C . TYR A 1 101 ? -0.438 2.946 11.606 1.00 92.31 101 TYR A C 1
ATOM 815 O O . TYR A 1 101 ? -0.247 2.968 10.386 1.00 92.31 101 TYR A O 1
ATOM 823 N N . GLN A 1 102 ? -1.001 3.981 12.241 1.00 90.06 102 GLN A N 1
ATOM 824 C CA . GLN A 1 102 ? -1.395 5.204 11.544 1.00 90.06 102 GLN A CA 1
ATOM 825 C C . GLN A 1 102 ? -0.171 5.945 10.997 1.00 90.06 102 GLN A C 1
ATOM 827 O O . GLN A 1 102 ? 0.896 6.061 11.609 1.00 90.06 102 GLN A O 1
ATOM 832 N N . ARG A 1 103 ? -0.334 6.517 9.803 1.00 89.81 103 ARG A N 1
ATOM 833 C CA . ARG A 1 103 ? 0.685 7.364 9.181 1.00 89.81 103 ARG A CA 1
ATOM 834 C C . ARG A 1 103 ? 0.621 8.760 9.796 1.00 89.81 103 ARG A C 1
ATOM 836 O O . ARG A 1 103 ? -0.234 9.545 9.413 1.00 89.81 103 ARG A O 1
ATOM 843 N N . LYS A 1 104 ? 1.565 9.087 10.680 1.00 85.56 104 LYS A N 1
ATOM 844 C CA . LYS A 1 104 ? 1.622 10.380 11.398 1.00 85.56 104 LYS A CA 1
ATOM 845 C C . LYS A 1 104 ? 1.729 11.625 10.507 1.00 85.56 104 LYS A C 1
ATOM 847 O O . LYS A 1 104 ? 1.430 12.726 10.940 1.00 85.56 104 LYS A O 1
ATOM 852 N N . THR A 1 105 ? 2.187 11.473 9.264 1.00 86.81 105 THR A N 1
ATOM 853 C CA . THR A 1 105 ? 2.297 12.594 8.315 1.00 86.81 105 THR A CA 1
ATOM 854 C C . THR A 1 105 ? 0.995 12.869 7.562 1.00 86.81 105 THR A C 1
ATOM 856 O O . THR A 1 105 ? 0.934 13.821 6.790 1.00 86.81 105 THR A O 1
ATOM 859 N N . PHE A 1 106 ? -0.013 12.004 7.703 1.00 82.12 106 PHE A N 1
ATOM 860 C CA . PHE A 1 106 ? -1.285 12.129 7.003 1.00 82.12 106 PHE A CA 1
ATOM 861 C C . PHE A 1 106 ? -2.244 12.927 7.877 1.00 82.12 106 PHE A C 1
ATOM 863 O O . PHE A 1 106 ? -2.376 12.657 9.066 1.00 82.12 106 PHE A O 1
ATOM 870 N N . LYS A 1 107 ? -2.906 13.914 7.273 1.00 73.44 107 LYS A N 1
ATOM 871 C CA . LYS A 1 107 ? -4.022 14.621 7.899 1.00 73.44 107 LYS A CA 1
ATOM 872 C C . LYS A 1 107 ? -5.291 13.859 7.522 1.00 73.44 107 LYS A C 1
ATOM 874 O O . LYS A 1 107 ? -5.608 13.783 6.334 1.00 73.44 107 LYS A O 1
ATOM 879 N N . TYR A 1 108 ? -5.926 13.225 8.504 1.00 68.06 108 TYR A N 1
ATOM 880 C CA . TYR A 1 108 ? -7.156 12.445 8.335 1.00 68.06 108 TYR A CA 1
ATOM 881 C C . TYR A 1 108 ? -8.396 13.326 8.471 1.00 68.06 108 TYR A C 1
ATOM 883 O O . TYR A 1 108 ? -8.370 14.273 9.280 1.00 68.06 108 TYR A O 1
#

Foldseek 3Di:
DPPLVVVLCDVLCDDPPDDDQEAEAAADDDDDDPPRHYDYDDPVLVPDVSNVVSVVSSVVVLLVVQVVVCVVVVQQVCNPCSLPPDPSNVVSCVVPNDDPPDDPVDDD

Nearest PDB structures (foldseek):
  5y9p-assembly1_A  TM=9.563E-01  e=3.692E-06  Staphylococcus aureus
  7uwe-assembly1_C  TM=9.564E-01  e=5.680E-06  Escherichia coli
  2etj-assembly1_A  TM=9.394E-01  e=6.425E-06  Thermotoga maritima
  7uwh-assembly1_C  TM=9.261E-01  e=3.471E-06  Escherichia coli
  4hht-assembly1_A  TM=9.341E-01  e=1.051E-05  Thermotoga maritima MSB8